Protein AF-A0A660WCB7-F1 (afdb_monomer_lite)

Structure (mmCIF, N/CA/C/O backbone):
data_AF-A0A660WCB7-F1
#
_entry.id   AF-A0A660WCB7-F1
#
loop_
_atom_site.group_PDB
_atom_site.id
_atom_site.type_symbol
_atom_site.label_atom_id
_atom_site.label_alt_id
_atom_site.label_comp_id
_atom_site.label_asym_id
_atom_site.label_entity_id
_atom_site.label_seq_id
_atom_site.pdbx_PDB_ins_code
_atom_site.Cartn_x
_atom_site.Cartn_y
_atom_site.Cartn_z
_atom_site.occupancy
_atom_site.B_iso_or_equiv
_atom_site.auth_seq_id
_atom_site.auth_comp_id
_atom_site.auth_asym_id
_atom_site.auth_atom_id
_atom_site.pdbx_PDB_model_num
ATOM 1 N N . MET A 1 1 ? -18.053 14.637 9.666 1.00 65.06 1 MET A N 1
ATOM 2 C CA . MET A 1 1 ? -17.600 13.435 8.931 1.00 65.06 1 MET A CA 1
ATOM 3 C C . MET A 1 1 ? -18.230 12.226 9.608 1.00 65.06 1 MET A C 1
ATOM 5 O O . MET A 1 1 ? -18.163 12.147 10.824 1.00 65.06 1 MET A O 1
ATOM 9 N N . ASP A 1 2 ? -18.936 11.371 8.868 1.00 90.62 2 ASP A N 1
ATOM 10 C CA . ASP A 1 2 ? -19.686 10.236 9.432 1.00 90.62 2 ASP A CA 1
ATOM 11 C C . ASP A 1 2 ? -18.764 9.034 9.731 1.00 90.62 2 ASP A C 1
ATOM 13 O O . ASP A 1 2 ? -17.879 8.714 8.936 1.00 90.62 2 ASP A O 1
ATOM 17 N N . VAL A 1 3 ? -18.973 8.353 10.865 1.00 86.50 3 VAL A N 1
ATOM 18 C CA . VAL A 1 3 ? -18.120 7.231 11.313 1.00 86.50 3 VAL A CA 1
ATOM 19 C C . VAL A 1 3 ? -18.173 6.056 10.335 1.00 86.50 3 VAL A C 1
ATOM 21 O O . VAL A 1 3 ? -17.164 5.380 10.134 1.00 86.50 3 VAL A O 1
ATOM 24 N N . LYS A 1 4 ? -19.320 5.811 9.686 1.00 85.69 4 LYS A N 1
ATOM 25 C CA . LYS A 1 4 ? -19.438 4.741 8.684 1.00 85.69 4 LYS A CA 1
ATOM 26 C C . LYS A 1 4 ? -18.633 5.090 7.432 1.00 85.69 4 LYS A C 1
ATOM 28 O O . LYS A 1 4 ? -17.959 4.217 6.895 1.00 85.69 4 LYS A O 1
ATOM 33 N N . ARG A 1 5 ? -18.624 6.362 7.013 1.00 85.75 5 ARG A N 1
ATOM 34 C CA . ARG A 1 5 ? -17.751 6.834 5.923 1.00 85.75 5 ARG A CA 1
ATOM 35 C C . ARG A 1 5 ? -16.272 6.625 6.239 1.00 85.75 5 ARG A C 1
ATOM 37 O O . ARG A 1 5 ? -15.572 6.079 5.397 1.00 85.75 5 ARG A O 1
ATOM 44 N N . ILE A 1 6 ? -15.816 6.985 7.441 1.00 85.56 6 ILE A N 1
ATOM 45 C CA . ILE A 1 6 ? -14.410 6.791 7.846 1.00 85.56 6 ILE A CA 1
ATOM 46 C C . ILE A 1 6 ? -14.032 5.306 7.816 1.00 85.56 6 ILE A C 1
ATOM 48 O O . ILE A 1 6 ? -12.998 4.949 7.261 1.00 85.56 6 ILE A O 1
ATOM 52 N N . LYS A 1 7 ? -14.899 4.425 8.333 1.00 84.75 7 LYS A N 1
ATOM 53 C CA . LYS A 1 7 ? -14.670 2.970 8.292 1.00 84.75 7 LYS A CA 1
ATOM 54 C C . LYS A 1 7 ? -14.525 2.421 6.870 1.00 84.75 7 LYS A C 1
ATOM 56 O O . LYS A 1 7 ? -13.768 1.479 6.665 1.00 84.75 7 LYS A O 1
ATOM 61 N N . ASN A 1 8 ? -15.214 3.012 5.896 1.00 90.44 8 ASN A N 1
ATOM 62 C CA . ASN A 1 8 ? -15.167 2.564 4.504 1.00 90.44 8 ASN A CA 1
ATOM 63 C C . ASN A 1 8 ? -14.020 3.182 3.691 1.00 90.44 8 ASN A C 1
ATOM 65 O O . ASN A 1 8 ? -13.710 2.662 2.622 1.00 90.44 8 ASN A O 1
ATOM 69 N N . MET A 1 9 ? -13.358 4.239 4.176 1.00 90.75 9 MET A N 1
ATOM 70 C CA . MET A 1 9 ? -12.324 4.953 3.411 1.00 90.75 9 MET A CA 1
ATOM 71 C C . MET A 1 9 ? -11.186 4.052 2.934 1.00 90.75 9 MET A C 1
ATOM 73 O O . MET A 1 9 ? -10.739 4.212 1.807 1.00 90.75 9 MET A O 1
ATOM 77 N N . GLY A 1 10 ? -10.742 3.084 3.742 1.00 91.25 10 GLY A N 1
ATOM 78 C CA . GLY A 1 10 ? -9.694 2.149 3.317 1.00 91.25 10 GLY A CA 1
ATOM 79 C C . GLY A 1 10 ? -10.116 1.280 2.125 1.00 91.25 10 GLY A C 1
ATOM 80 O O . GLY A 1 10 ? -9.317 1.017 1.230 1.00 91.25 10 GLY A O 1
ATOM 81 N N . LYS A 1 11 ? -11.392 0.877 2.069 1.00 92.69 11 LYS A N 1
ATOM 82 C CA . LYS A 1 11 ? -11.936 0.111 0.941 1.00 92.69 11 LYS A CA 1
ATOM 83 C C . LYS A 1 11 ? -12.051 0.977 -0.312 1.00 92.69 11 LYS A C 1
ATOM 85 O O . LYS A 1 11 ? -11.611 0.550 -1.373 1.00 92.69 11 LYS A O 1
ATOM 90 N N . GLU A 1 12 ? -12.599 2.181 -0.179 1.00 95.31 12 GLU A N 1
ATOM 91 C CA . GLU A 1 12 ? -12.722 3.133 -1.292 1.00 95.31 12 GLU A CA 1
ATOM 92 C C . GLU A 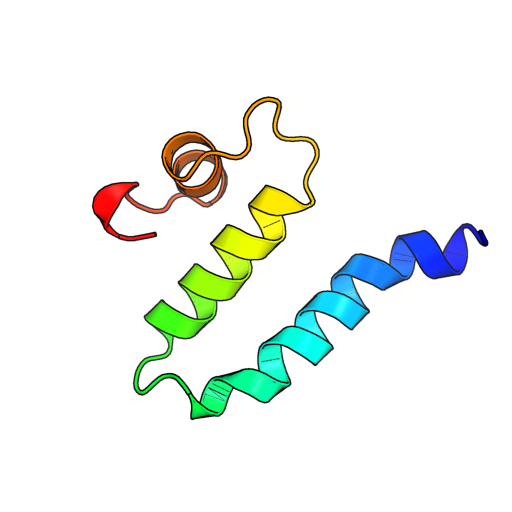1 12 ? -11.347 3.521 -1.852 1.00 95.31 12 GLU A C 1
ATOM 94 O O . GLU A 1 12 ? -11.172 3.601 -3.063 1.00 95.31 12 GLU A O 1
ATOM 99 N N . LEU A 1 13 ? -10.345 3.679 -0.982 1.00 94.94 13 LEU A N 1
ATOM 100 C CA . LEU A 1 13 ? -8.965 3.931 -1.386 1.00 94.94 13 LEU A CA 1
ATOM 101 C C . LEU A 1 13 ? -8.399 2.774 -2.216 1.00 94.94 13 LEU A C 1
ATOM 103 O O . LEU A 1 13 ? -7.780 3.015 -3.245 1.00 94.94 13 LEU A O 1
ATOM 107 N N . ASN A 1 14 ? -8.643 1.523 -1.821 1.00 94.38 14 ASN A N 1
ATOM 108 C CA . ASN A 1 14 ? -8.204 0.365 -2.603 1.00 94.38 14 ASN A CA 1
ATOM 109 C C . ASN A 1 14 ? -8.893 0.271 -3.970 1.00 94.38 14 ASN A C 1
ATOM 111 O O . ASN A 1 14 ? -8.241 -0.115 -4.937 1.00 94.38 14 ASN A O 1
ATOM 115 N N . ILE A 1 15 ? -10.179 0.631 -4.054 1.00 96.62 15 ILE A N 1
ATOM 116 C CA . ILE A 1 15 ? -10.907 0.711 -5.330 1.00 96.62 15 ILE A CA 1
ATOM 117 C C . ILE A 1 15 ? -10.275 1.787 -6.213 1.00 96.62 15 ILE A C 1
ATOM 119 O O . ILE A 1 15 ? -9.929 1.509 -7.353 1.00 96.62 15 ILE A O 1
ATOM 123 N N . PHE A 1 16 ? -10.035 2.979 -5.667 1.00 96.56 16 PHE A N 1
ATOM 124 C CA . PHE A 1 16 ? -9.381 4.063 -6.396 1.00 96.56 16 PHE A CA 1
ATOM 125 C C . PHE A 1 16 ? -7.982 3.681 -6.901 1.00 96.56 16 PHE A C 1
ATOM 127 O O . PHE A 1 16 ? -7.640 3.977 -8.039 1.00 96.56 16 PHE A O 1
ATOM 134 N N . LEU A 1 17 ? -7.171 2.997 -6.088 1.00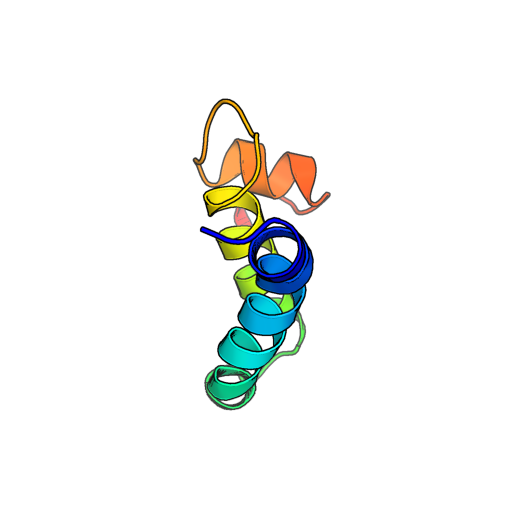 96.75 17 LEU A N 1
ATOM 135 C CA . LEU A 1 17 ? -5.840 2.550 -6.512 1.00 96.75 17 LEU A CA 1
ATOM 136 C C . LEU A 1 17 ? -5.891 1.483 -7.616 1.00 96.75 17 LEU A C 1
ATOM 138 O O . LEU A 1 17 ? -4.956 1.403 -8.408 1.00 96.75 17 LEU A O 1
ATOM 142 N N . ALA A 1 18 ? -6.956 0.678 -7.682 1.00 96.38 18 ALA A N 1
ATOM 143 C CA . ALA A 1 18 ? -7.123 -0.330 -8.728 1.00 96.38 18 ALA A CA 1
ATOM 144 C C . ALA A 1 18 ? -7.333 0.287 -10.122 1.00 96.38 18 ALA A C 1
ATOM 146 O O . ALA A 1 18 ? -6.960 -0.338 -11.111 1.00 96.38 18 ALA A O 1
ATOM 147 N N . GLU A 1 19 ? -7.826 1.527 -10.209 1.00 97.75 19 GLU A N 1
ATOM 148 C CA . GLU A 1 19 ? -7.955 2.266 -11.477 1.00 97.75 19 GLU A CA 1
ATOM 149 C C . GLU A 1 19 ? -6.599 2.528 -12.161 1.00 97.75 19 GLU A C 1
ATOM 151 O O . GLU A 1 19 ? -6.566 2.863 -13.338 1.00 97.75 19 GLU A O 1
ATOM 156 N N . PHE A 1 20 ? -5.482 2.364 -11.442 1.00 96.00 20 PHE A N 1
ATOM 157 C CA . PHE A 1 20 ? -4.120 2.525 -11.962 1.00 96.00 20 PHE A CA 1
ATOM 158 C C . PHE A 1 20 ? -3.411 1.187 -12.210 1.00 96.00 20 PHE A C 1
ATOM 160 O O . PHE A 1 20 ? -2.208 1.170 -12.476 1.00 96.00 20 PHE A O 1
ATOM 167 N N . ASP A 1 21 ? -4.095 0.046 -12.079 1.00 95.62 21 ASP A N 1
ATOM 168 C CA . ASP A 1 21 ? -3.453 -1.267 -12.218 1.00 95.62 21 ASP A CA 1
ATOM 169 C C . ASP A 1 21 ? -2.854 -1.489 -13.619 1.00 95.62 21 ASP A C 1
ATOM 171 O O . ASP A 1 21 ? -1.854 -2.198 -13.756 1.00 95.62 21 ASP A O 1
ATOM 175 N N . ASP A 1 22 ? -3.425 -0.862 -14.645 1.00 96.50 22 ASP A N 1
ATOM 176 C CA . ASP A 1 22 ? -2.956 -0.891 -16.033 1.00 96.50 22 ASP A CA 1
ATOM 177 C C . ASP A 1 22 ? -1.652 -0.104 -16.259 1.00 96.50 22 ASP A C 1
ATOM 179 O O . ASP A 1 22 ? -0.894 -0.404 -17.183 1.00 96.50 22 ASP A O 1
ATOM 183 N N . CYS A 1 23 ? -1.327 0.836 -15.369 1.00 96.56 23 CYS A N 1
ATOM 184 C CA . CYS A 1 23 ? -0.075 1.592 -15.391 1.00 96.56 23 CYS A CA 1
ATOM 185 C C . CYS A 1 23 ? 1.143 0.725 -15.027 1.00 96.56 23 CYS A C 1
ATOM 187 O O . CYS A 1 23 ? 2.288 1.152 -15.194 1.00 96.56 23 CYS A O 1
ATOM 189 N N . PHE A 1 24 ? 0.925 -0.496 -14.527 1.00 95.25 24 PHE A N 1
ATOM 190 C CA . PHE A 1 24 ? 1.978 -1.390 -14.063 1.00 95.25 24 PHE A CA 1
ATOM 191 C C . PHE A 1 24 ? 1.979 -2.716 -14.822 1.00 95.25 24 PHE A C 1
ATOM 193 O O . PHE A 1 24 ? 1.068 -3.533 -14.718 1.00 95.25 24 PHE A O 1
ATOM 200 N N . ALA A 1 25 ? 3.103 -3.024 -15.470 1.00 94.06 25 ALA A N 1
ATOM 201 C CA . ALA A 1 25 ? 3.283 -4.301 -16.163 1.00 94.06 25 ALA A CA 1
ATOM 202 C C . ALA A 1 25 ? 3.317 -5.530 -15.225 1.00 94.06 25 ALA A C 1
ATOM 204 O O . ALA A 1 25 ? 3.145 -6.664 -15.672 1.00 94.06 25 ALA A O 1
ATOM 205 N N . ARG A 1 26 ? 3.576 -5.338 -13.925 1.00 94.94 26 ARG A N 1
ATOM 206 C CA . ARG A 1 26 ? 3.790 -6.411 -12.937 1.00 94.94 26 ARG A CA 1
ATOM 207 C C . ARG A 1 26 ? 2.846 -6.270 -11.748 1.00 94.94 26 ARG A C 1
ATOM 209 O O . ARG A 1 26 ? 2.472 -5.159 -11.380 1.00 94.94 26 ARG A O 1
ATOM 216 N N . SER A 1 27 ? 2.436 -7.392 -11.163 1.00 93.62 27 SER A N 1
ATOM 217 C CA . SER A 1 27 ? 1.568 -7.425 -9.974 1.00 93.62 27 SER A CA 1
ATOM 218 C C . SER A 1 27 ? 2.268 -6.871 -8.738 1.00 93.62 27 SER A C 1
ATOM 220 O O . SER A 1 27 ? 1.657 -6.170 -7.939 1.00 93.62 27 SER A O 1
ATOM 222 N N . GLU A 1 28 ? 3.571 -7.105 -8.630 1.00 94.62 28 GLU A N 1
ATOM 223 C CA . GLU A 1 28 ? 4.408 -6.696 -7.510 1.00 94.62 28 GLU A CA 1
ATOM 224 C C . GLU A 1 28 ? 4.468 -5.170 -7.390 1.00 94.62 28 GLU A C 1
ATOM 226 O O . GLU A 1 28 ? 4.385 -4.632 -6.292 1.00 94.62 28 GLU A O 1
ATOM 231 N N . SER A 1 29 ? 4.552 -4.447 -8.513 1.00 93.75 29 SER A N 1
ATOM 232 C CA . SER A 1 29 ? 4.545 -2.977 -8.509 1.00 93.75 29 SER A CA 1
ATOM 233 C C . SER A 1 29 ? 3.203 -2.402 -8.052 1.00 93.75 29 SER A C 1
ATOM 235 O O . SER A 1 29 ? 3.177 -1.403 -7.336 1.00 93.75 29 SER A O 1
ATOM 237 N N . ARG A 1 30 ? 2.092 -3.064 -8.399 1.00 95.50 30 ARG A N 1
ATOM 238 C CA . ARG A 1 30 ? 0.749 -2.684 -7.936 1.00 95.50 30 ARG A CA 1
ATOM 239 C C . ARG A 1 30 ? 0.609 -2.891 -6.431 1.00 95.50 30 ARG A C 1
ATOM 241 O O . ARG A 1 30 ? 0.070 -2.045 -5.727 1.00 95.50 30 ARG A O 1
ATOM 248 N N . GLU A 1 31 ? 1.118 -4.008 -5.918 1.00 95.25 31 GLU A N 1
ATOM 249 C CA . GLU A 1 31 ? 1.144 -4.282 -4.479 1.00 95.25 31 GLU A CA 1
ATOM 250 C C . GLU A 1 31 ? 2.026 -3.282 -3.718 1.00 95.25 31 GLU A C 1
ATOM 252 O O . GLU A 1 31 ? 1.603 -2.748 -2.695 1.00 95.25 31 GLU A O 1
ATOM 257 N N . ARG A 1 32 ? 3.204 -2.936 -4.253 1.00 95.44 32 ARG A N 1
ATOM 258 C CA . ARG A 1 32 ? 4.082 -1.904 -3.674 1.00 95.44 32 ARG A CA 1
ATOM 259 C C . ARG A 1 32 ? 3.395 -0.545 -3.588 1.00 95.44 32 ARG A C 1
ATOM 261 O O . ARG A 1 32 ? 3.480 0.091 -2.542 1.00 95.44 32 ARG A O 1
ATOM 268 N N . LEU A 1 33 ? 2.657 -0.135 -4.624 1.00 95.88 33 LEU A N 1
ATOM 269 C CA . LEU A 1 33 ? 1.849 1.088 -4.581 1.00 95.88 33 LEU A CA 1
ATOM 270 C C . LEU A 1 33 ? 0.826 1.039 -3.437 1.00 95.88 33 LEU A C 1
ATOM 272 O O . LEU A 1 33 ? 0.733 1.987 -2.658 1.00 95.88 33 LEU A O 1
ATOM 276 N N . ARG A 1 34 ? 0.088 -0.071 -3.302 1.00 96.06 34 ARG A N 1
ATOM 277 C CA . ARG A 1 34 ? -0.895 -0.250 -2.219 1.00 96.06 34 ARG A CA 1
ATOM 278 C C . ARG A 1 34 ? -0.241 -0.192 -0.839 1.00 96.06 34 ARG A C 1
ATOM 280 O O . ARG A 1 34 ? -0.749 0.507 0.033 1.00 96.06 34 ARG A O 1
ATOM 287 N N . ASN A 1 35 ? 0.903 -0.848 -0.659 1.00 96.50 35 ASN A N 1
ATOM 288 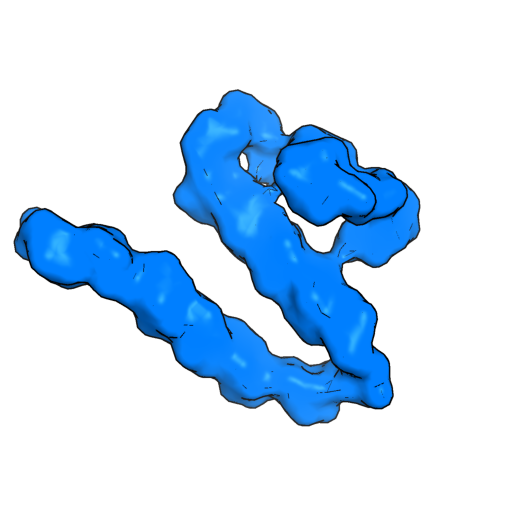C CA . ASN A 1 35 ? 1.667 -0.823 0.590 1.00 96.50 35 ASN A CA 1
ATOM 289 C C . ASN A 1 35 ? 2.171 0.587 0.917 1.00 96.50 35 ASN A C 1
ATOM 291 O O . ASN A 1 35 ? 2.007 1.057 2.043 1.00 96.50 35 ASN A O 1
ATOM 295 N N . TYR A 1 36 ? 2.728 1.288 -0.074 1.00 96.62 36 TYR A N 1
ATOM 296 C CA . 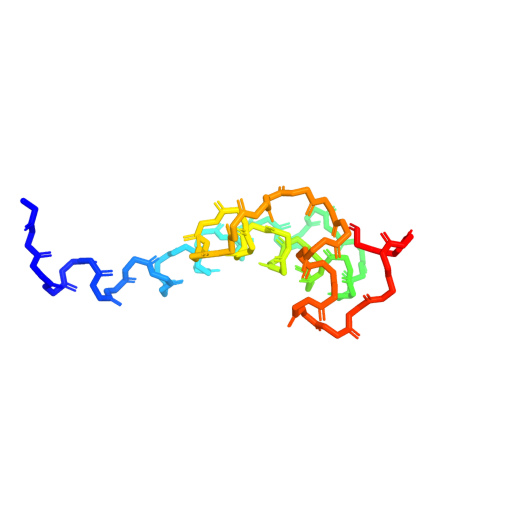TYR A 1 36 ? 3.220 2.651 0.092 1.00 96.62 36 TYR A CA 1
ATOM 297 C C . TYR A 1 36 ? 2.097 3.605 0.506 1.00 96.62 36 TYR A C 1
ATOM 299 O O . TYR A 1 36 ? 2.194 4.265 1.540 1.00 96.62 36 TYR A O 1
ATOM 307 N N . ILE A 1 37 ? 1.002 3.642 -0.256 1.00 97.00 37 ILE A N 1
ATOM 308 C CA . ILE A 1 37 ? -0.135 4.527 0.019 1.00 97.00 37 ILE A CA 1
ATOM 309 C C . ILE A 1 37 ? -0.821 4.153 1.336 1.00 97.00 37 ILE A C 1
ATOM 311 O O . ILE A 1 37 ? -1.133 5.042 2.127 1.00 97.00 37 ILE A O 1
ATOM 315 N N . GLY A 1 38 ? -0.989 2.858 1.619 1.00 95.94 38 GLY A N 1
ATOM 316 C CA . GLY A 1 38 ? -1.514 2.368 2.893 1.00 95.94 38 GLY A CA 1
ATOM 317 C C . GLY A 1 38 ? -0.688 2.855 4.084 1.00 95.94 38 GLY A C 1
ATOM 318 O O . GLY A 1 38 ? -1.248 3.337 5.065 1.00 95.94 38 GLY A O 1
ATOM 319 N N . GLY A 1 39 ? 0.641 2.831 3.970 1.00 96.62 39 GLY A N 1
ATOM 320 C CA . GLY A 1 39 ? 1.543 3.377 4.980 1.00 96.62 39 GLY A CA 1
ATOM 321 C C . GLY A 1 39 ? 1.507 4.904 5.112 1.00 96.62 39 GLY A C 1
ATOM 322 O O . GLY A 1 39 ? 1.670 5.426 6.211 1.00 96.62 39 GLY A O 1
ATOM 323 N N . GLN A 1 40 ? 1.252 5.647 4.029 1.00 96.44 40 GLN A N 1
ATOM 324 C CA . GLN A 1 40 ? 1.100 7.111 4.091 1.00 96.44 40 GLN A CA 1
ATOM 325 C C . GLN A 1 40 ? -0.135 7.542 4.897 1.00 96.44 40 GLN A C 1
ATOM 327 O O . GLN A 1 40 ? -0.146 8.612 5.517 1.00 96.44 40 GLN A O 1
ATOM 332 N N . VAL A 1 41 ? -1.186 6.722 4.908 1.00 94.62 41 VAL A N 1
ATOM 333 C CA . VAL A 1 41 ? -2.454 7.027 5.593 1.00 94.62 41 VAL A CA 1
ATOM 334 C C . VAL A 1 41 ? -2.661 6.236 6.885 1.00 94.62 41 VAL A C 1
ATOM 336 O O . VAL A 1 41 ? -3.685 6.420 7.541 1.00 94.62 41 VAL A O 1
ATOM 339 N N . SER A 1 42 ? -1.706 5.390 7.270 1.00 94.12 42 SER A N 1
ATOM 340 C CA 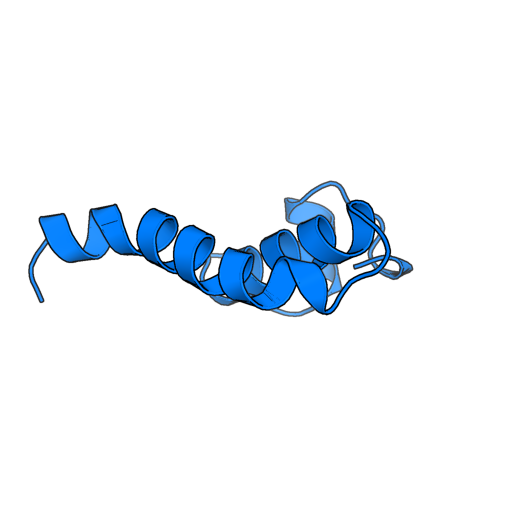. SER A 1 42 ? -1.749 4.646 8.527 1.00 94.12 42 SER A CA 1
ATOM 341 C C . SER A 1 42 ? -1.360 5.512 9.731 1.00 94.12 42 SER A C 1
ATOM 343 O O . SER A 1 42 ? -1.036 6.701 9.613 1.00 94.12 42 SER A O 1
ATOM 345 N N . ASP A 1 43 ? -1.387 4.889 10.907 1.00 95.25 43 ASP A N 1
ATOM 346 C CA . ASP A 1 43 ? -0.943 5.456 12.178 1.00 95.25 43 ASP A CA 1
ATOM 347 C C . ASP A 1 43 ? 0.575 5.334 12.403 1.00 95.25 43 ASP A C 1
ATOM 349 O O . ASP A 1 43 ? 1.058 5.624 13.500 1.00 95.25 43 ASP A O 1
ATOM 353 N N . LEU A 1 44 ? 1.345 4.948 11.374 1.00 96.75 44 LEU A N 1
ATOM 354 C CA . LEU A 1 44 ? 2.796 4.854 11.484 1.00 96.75 44 LEU A CA 1
ATOM 355 C C . LEU A 1 44 ? 3.391 6.204 11.925 1.00 96.75 44 LEU A C 1
ATOM 357 O O . LEU A 1 44 ? 3.116 7.239 11.307 1.00 96.75 44 LEU A O 1
ATOM 361 N N . PRO A 1 45 ? 4.273 6.209 12.943 1.00 95.38 45 PRO A N 1
ATOM 362 C CA . PRO A 1 45 ? 4.824 7.444 13.501 1.00 95.38 45 PRO A CA 1
ATOM 363 C C . PRO A 1 45 ? 5.719 8.186 12.503 1.00 95.38 45 PRO A C 1
ATOM 365 O O . PRO A 1 45 ? 5.870 9.404 12.577 1.00 95.38 45 PRO A O 1
ATOM 368 N N . ARG A 1 46 ? 6.325 7.458 11.559 1.00 96.69 46 ARG A N 1
ATOM 369 C CA . ARG A 1 46 ? 7.089 8.014 10.442 1.00 96.69 46 ARG A CA 1
ATOM 370 C C . ARG A 1 46 ? 6.589 7.397 9.144 1.00 96.69 46 ARG A C 1
ATOM 372 O O . ARG A 1 46 ? 6.536 6.180 9.025 1.00 96.69 46 ARG A O 1
ATOM 379 N N . LYS A 1 47 ? 6.285 8.249 8.167 1.00 96.00 47 LYS A N 1
ATOM 380 C CA . LYS A 1 47 ? 5.718 7.873 6.861 1.00 96.00 47 LYS A CA 1
ATOM 381 C C . LYS A 1 47 ? 6.759 7.888 5.738 1.00 96.00 47 LYS A C 1
ATOM 383 O O . LYS A 1 47 ? 6.460 8.199 4.588 1.00 96.00 47 LYS A O 1
ATOM 388 N N . SER A 1 48 ? 8.016 7.614 6.080 1.00 96.19 48 SER A N 1
ATOM 389 C CA . SER A 1 48 ? 9.067 7.390 5.088 1.00 96.19 48 SER A CA 1
ATOM 390 C C . SER A 1 48 ? 8.984 5.967 4.525 1.00 96.19 48 SER A C 1
ATOM 392 O O . SER A 1 48 ? 8.302 5.107 5.078 1.00 96.19 48 SER A O 1
ATOM 394 N N . ILE A 1 49 ? 9.692 5.719 3.420 1.00 95.56 49 ILE A N 1
ATOM 395 C CA . ILE A 1 49 ? 9.688 4.420 2.725 1.00 95.56 49 ILE A CA 1
ATOM 396 C C . ILE A 1 49 ? 10.100 3.274 3.655 1.00 95.56 49 ILE A C 1
ATOM 398 O O . ILE A 1 49 ? 9.450 2.238 3.662 1.00 95.56 49 ILE A O 1
ATOM 402 N N . GLU A 1 50 ? 11.140 3.456 4.469 1.00 96.38 50 GLU A N 1
ATOM 403 C CA . GLU A 1 50 ? 11.668 2.391 5.328 1.00 96.38 50 GLU A CA 1
ATOM 404 C C . GLU A 1 50 ? 10.658 1.898 6.388 1.00 96.38 50 GLU A C 1
ATOM 406 O O . GLU A 1 50 ? 10.359 0.705 6.379 1.00 96.38 50 GLU A O 1
ATOM 411 N N . PRO A 1 51 ? 10.058 2.749 7.245 1.00 97.75 51 PRO A N 1
ATOM 412 C CA . PRO A 1 51 ? 9.008 2.325 8.173 1.00 97.75 51 PRO A CA 1
ATOM 413 C C . PRO A 1 51 ? 7.815 1.655 7.492 1.00 97.75 51 PRO A C 1
ATOM 415 O O . PRO A 1 51 ? 7.295 0.669 8.007 1.00 97.75 51 PRO A O 1
ATOM 418 N N . ILE A 1 52 ? 7.387 2.170 6.335 1.00 98.25 52 ILE A N 1
ATOM 419 C CA . ILE A 1 52 ? 6.253 1.608 5.596 1.00 98.25 52 ILE A CA 1
ATOM 420 C C . ILE A 1 52 ? 6.607 0.222 5.050 1.00 98.25 52 ILE A C 1
ATOM 422 O O . ILE A 1 52 ? 5.824 -0.713 5.192 1.00 98.25 52 ILE A O 1
ATOM 426 N N . ALA A 1 53 ? 7.797 0.069 4.472 1.00 97.25 53 ALA A N 1
ATOM 427 C CA . ALA A 1 53 ? 8.268 -1.203 3.943 1.00 97.25 53 ALA A CA 1
ATOM 428 C C . ALA A 1 53 ? 8.406 -2.250 5.053 1.00 97.25 53 ALA A C 1
ATOM 430 O O . ALA A 1 53 ? 7.913 -3.364 4.901 1.00 97.25 53 ALA A O 1
ATOM 431 N N . LEU A 1 54 ? 8.986 -1.867 6.197 1.00 97.25 54 LEU A N 1
ATOM 432 C CA . LEU A 1 54 ? 9.101 -2.737 7.368 1.00 97.25 54 LEU A CA 1
ATOM 433 C C . LEU A 1 54 ? 7.727 -3.164 7.896 1.00 97.25 54 LEU A C 1
ATOM 435 O O . LEU A 1 54 ? 7.525 -4.346 8.165 1.00 97.25 54 LEU A O 1
ATOM 439 N N . ALA A 1 55 ? 6.770 -2.237 7.992 1.00 96.94 55 ALA A N 1
ATOM 440 C CA . ALA A 1 55 ? 5.404 -2.547 8.410 1.00 96.94 55 ALA A CA 1
ATOM 441 C C . ALA A 1 55 ? 4.677 -3.482 7.425 1.00 96.94 55 ALA A C 1
ATOM 443 O O . ALA A 1 55 ? 3.868 -4.304 7.846 1.00 96.94 55 ALA A O 1
ATOM 444 N N . ALA A 1 56 ? 4.981 -3.380 6.129 1.00 95.56 56 ALA A N 1
ATOM 445 C CA . ALA A 1 56 ? 4.424 -4.224 5.074 1.00 95.56 56 ALA A CA 1
ATOM 446 C C . ALA A 1 56 ? 5.195 -5.544 4.849 1.00 95.56 56 ALA A C 1
ATOM 448 O O . ALA A 1 56 ? 4.808 -6.329 3.988 1.00 95.56 56 ALA A O 1
ATOM 449 N N . GLY A 1 57 ? 6.292 -5.796 5.575 1.00 95.62 57 GLY A N 1
ATOM 450 C CA . GLY A 1 57 ? 7.139 -6.979 5.371 1.00 95.62 57 GLY A CA 1
ATOM 451 C C . GLY A 1 57 ? 7.912 -6.987 4.043 1.00 95.62 57 GLY A C 1
ATOM 452 O O . GLY A 1 57 ? 8.348 -8.043 3.587 1.00 95.62 57 GLY A O 1
ATOM 453 N N . VAL A 1 5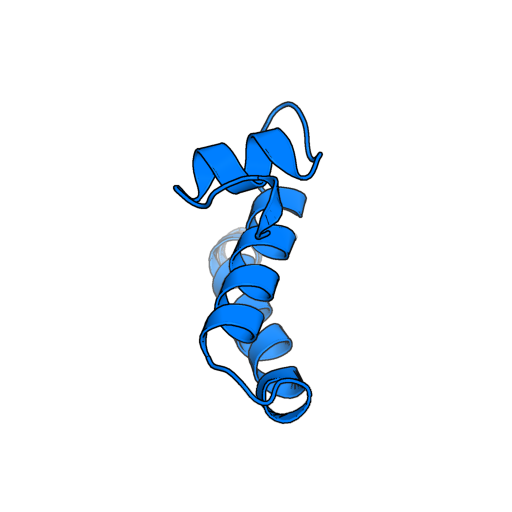8 ? 8.088 -5.824 3.414 1.00 94.88 58 VAL A N 1
ATOM 454 C CA . VAL A 1 58 ? 8.790 -5.643 2.136 1.00 94.88 58 VAL A CA 1
ATOM 455 C C . VAL A 1 58 ? 10.193 -5.093 2.395 1.00 94.88 58 VAL A C 1
ATOM 457 O O . VAL A 1 58 ? 10.417 -4.309 3.316 1.00 94.88 58 VAL A O 1
ATOM 460 N N . VAL A 1 59 ? 11.169 -5.465 1.564 1.00 94.31 59 VAL A N 1
ATOM 461 C CA . VAL A 1 59 ? 12.522 -4.899 1.665 1.00 94.31 59 VAL A CA 1
ATOM 462 C C . VAL A 1 59 ? 12.463 -3.396 1.333 1.00 94.31 59 VAL A C 1
ATOM 464 O O . VAL A 1 59 ? 11.979 -3.061 0.249 1.00 94.31 59 VAL A O 1
ATOM 467 N N . PRO A 1 60 ? 13.000 -2.480 2.169 1.00 92.88 60 PRO A N 1
ATOM 468 C CA . PRO A 1 60 ? 12.898 -1.028 1.956 1.00 92.88 60 PRO A CA 1
ATOM 469 C C . PRO A 1 60 ? 13.365 -0.526 0.591 1.00 92.88 60 PRO A C 1
ATOM 471 O O . PRO A 1 60 ? 12.838 0.447 0.076 1.00 92.88 60 PRO A O 1
ATOM 474 N N . ARG A 1 61 ? 14.338 -1.203 -0.024 1.00 91.56 61 ARG A N 1
ATOM 475 C CA . ARG A 1 61 ? 14.850 -0.852 -1.359 1.00 91.56 61 ARG A CA 1
ATOM 476 C C . ARG A 1 61 ? 13.899 -1.226 -2.502 1.00 91.56 61 ARG A C 1
ATOM 478 O O . ARG A 1 61 ? 14.140 -0.861 -3.647 1.00 91.56 61 ARG A O 1
ATOM 485 N N . THR A 1 62 ? 12.891 -2.037 -2.211 1.00 88.31 62 THR A N 1
ATOM 486 C CA . THR A 1 62 ? 11.957 -2.568 -3.204 1.00 88.31 62 THR A CA 1
ATOM 487 C C . THR A 1 62 ? 10.570 -1.955 -3.108 1.00 88.31 62 THR A C 1
ATOM 489 O O . THR A 1 62 ? 9.811 -2.126 -4.053 1.00 88.31 62 THR A O 1
ATOM 492 N N . LEU A 1 63 ? 10.251 -1.248 -2.023 1.00 85.25 63 LEU A N 1
ATOM 493 C CA . LEU A 1 63 ? 9.045 -0.430 -1.935 1.00 85.25 63 LEU A CA 1
ATOM 494 C C . LEU A 1 63 ? 9.255 0.891 -2.685 1.00 85.25 63 LEU A C 1
ATOM 496 O O . LEU A 1 63 ? 8.349 1.247 -3.465 1.00 85.25 63 LEU A O 1
#

pLDDT: mean 93.79, std 4.99, range [65.06, 98.25]

Secondary structure (DSSP, 8-state):
--HHHHHHHHHHHHHHHHTTGGG-SSHHHHHHHHHHHHHHHSS-S--SHHHHHHHTT--TTT-

Radius of gyration: 12.77 Å; chains: 1; bounding box: 34×21×30 Å

Foldseek 3Di:
DDPVCVVCVLVVVLVVLVVCVVVDPDPLVSVLVNLLVVLCPDPQPDSDLCSSCVVVVHDSVSD

Sequence (63 aa):
MDVKRIKNMGKELNIFLAEFDDCFARSESRERLRNYIGGQVSDLPRKSIEPIALAAGVVPRTL